Protein AF-A0A7G9SF16-F1 (afdb_monomer_lite)

Radius of gyration: 28.99 Å; chains: 1; bounding box: 74×48×60 Å

Foldseek 3Di:
DDPDDPDDDDDPPVPDDVVVVVVVVVPDDPPPPDDADPVRHRDDPPPVPDDPVCPVVVVVVVVVVVVVVVCVPCVVVVLVVCCVPPVPVSV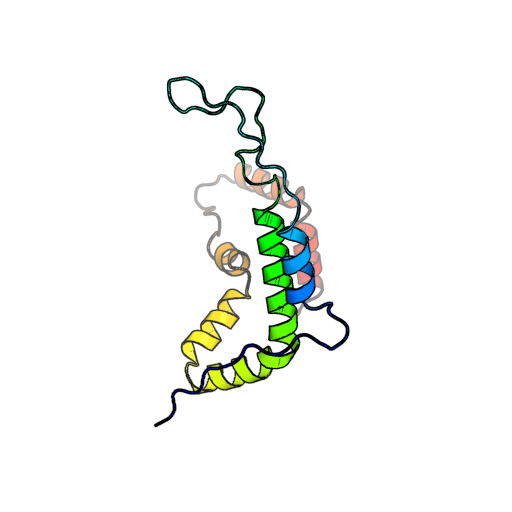VVVVVVPPVCVVVVVVPDDDCPPDDPVRVVVVVVVVVVVCPVVVVVVVVVVPD

Organism: NCBI:txid1045317

Sequence (144 aa):
MSHDKVAWPSLPAGAVSPADETANLAASAPVHEEARDARGRFLTGNSGGGRRKGSRNRLTETFIAAIEIDFAEHGPDALAQLRGDDPATYLRIIASLIPRDLILKREQRPDYSELSISELEELLGRERANGSFSRALQQARHGY

pLDDT: mean 70.0, std 19.02, range [35.69, 97.56]

Structure (mmCIF, N/CA/C/O backbone):
data_AF-A0A7G9SF16-F1
#
_entry.id   AF-A0A7G9SF16-F1
#
loop_
_atom_site.group_PDB
_atom_site.id
_atom_site.type_symbol
_atom_site.label_atom_id
_atom_site.label_alt_id
_atom_site.label_comp_id
_atom_site.label_asym_id
_atom_site.label_entity_id
_atom_site.label_seq_id
_atom_site.pdbx_PDB_ins_code
_atom_site.Cartn_x
_atom_site.Cartn_y
_atom_site.Cartn_z
_atom_site.occupancy
_atom_site.B_iso_or_equiv
_atom_site.auth_seq_id
_atom_site.auth_comp_id
_atom_site.auth_asym_id
_atom_site.auth_atom_id
_atom_site.pdbx_PDB_model_num
ATOM 1 N N . MET A 1 1 ? -31.987 18.382 -8.688 1.00 38.56 1 MET A N 1
ATOM 2 C CA . MET A 1 1 ? -31.106 17.218 -8.908 1.00 38.56 1 MET A CA 1
ATOM 3 C C . MET A 1 1 ? -30.677 16.739 -7.534 1.00 38.56 1 MET A C 1
ATOM 5 O O . MET A 1 1 ? -30.127 17.525 -6.770 1.00 38.56 1 MET A O 1
ATOM 9 N N . SER A 1 2 ? -31.148 15.542 -7.184 1.00 40.59 2 SER A N 1
ATOM 10 C CA . SER A 1 2 ? -31.078 14.919 -5.858 1.00 40.59 2 SER A CA 1
ATOM 11 C C . SER A 1 2 ? -29.625 14.714 -5.439 1.00 40.59 2 SER A C 1
ATOM 13 O O . SER A 1 2 ? -28.828 14.231 -6.236 1.00 40.59 2 SER A O 1
ATOM 15 N N . HIS A 1 3 ? -29.278 15.110 -4.215 1.00 35.69 3 HIS A N 1
ATOM 16 C CA . HIS A 1 3 ? -28.034 14.679 -3.588 1.00 35.69 3 HIS A CA 1
ATOM 17 C C . HIS A 1 3 ? -28.312 13.319 -2.951 1.00 35.69 3 HIS A C 1
ATOM 19 O O . HIS A 1 3 ? -28.870 13.250 -1.853 1.00 35.69 3 HIS A O 1
ATOM 25 N N . ASP A 1 4 ? -27.962 12.249 -3.657 1.00 40.69 4 ASP A N 1
ATOM 26 C CA . ASP A 1 4 ? -28.075 10.898 -3.128 1.00 40.69 4 ASP A CA 1
ATOM 27 C C . ASP A 1 4 ? -27.027 10.707 -2.027 1.00 40.69 4 ASP A C 1
ATOM 29 O O . ASP A 1 4 ? -25.816 10.696 -2.252 1.00 40.69 4 ASP A O 1
ATOM 33 N N . LYS A 1 5 ? -27.522 10.616 -0.789 1.00 46.91 5 LYS A N 1
ATOM 34 C CA . LYS A 1 5 ? -26.755 10.188 0.377 1.00 46.91 5 LYS A CA 1
ATOM 35 C C . LYS A 1 5 ? -26.334 8.741 0.145 1.00 46.91 5 LYS A C 1
ATOM 37 O O . LYS A 1 5 ? -27.160 7.842 0.273 1.00 46.91 5 LYS A O 1
ATOM 42 N N . VAL A 1 6 ? -25.061 8.520 -0.168 1.00 46.53 6 VAL A N 1
ATOM 43 C CA . VAL A 1 6 ? -24.470 7.179 -0.190 1.00 46.53 6 VAL A CA 1
ATOM 44 C C . VAL A 1 6 ? -24.518 6.633 1.240 1.00 46.53 6 VAL A C 1
ATOM 46 O O . VAL A 1 6 ? -23.776 7.069 2.120 1.00 46.53 6 VAL A O 1
ATOM 49 N N . ALA A 1 7 ? -25.489 5.759 1.491 1.00 50.09 7 ALA A N 1
ATOM 50 C CA . ALA A 1 7 ? -25.633 5.025 2.735 1.00 50.09 7 ALA A CA 1
ATOM 51 C C . ALA A 1 7 ? -24.563 3.928 2.787 1.00 50.09 7 ALA A C 1
ATOM 53 O O . ALA A 1 7 ? -24.375 3.197 1.818 1.00 50.09 7 ALA A O 1
ATOM 54 N N . TRP A 1 8 ? -23.864 3.826 3.916 1.00 37.62 8 TRP A N 1
ATOM 55 C CA . TRP A 1 8 ? -22.927 2.736 4.189 1.00 37.62 8 TRP A CA 1
ATOM 56 C C . TRP A 1 8 ? -23.657 1.376 4.144 1.00 37.62 8 TRP A C 1
ATOM 58 O O . TRP A 1 8 ? -24.808 1.312 4.595 1.00 37.62 8 TRP A O 1
ATOM 68 N N . PRO A 1 9 ? -23.035 0.300 3.620 1.00 50.88 9 PRO A N 1
ATOM 69 C CA . PRO A 1 9 ? -23.683 -1.002 3.507 1.00 50.88 9 PRO A CA 1
ATOM 70 C C . PRO A 1 9 ? -24.053 -1.557 4.888 1.00 50.88 9 PRO A C 1
ATOM 72 O O . PRO A 1 9 ? -23.345 -1.380 5.881 1.00 50.88 9 PRO A O 1
ATOM 75 N N . SER A 1 10 ? -25.223 -2.192 4.954 1.00 57.06 10 SER A N 1
ATOM 76 C CA . SER A 1 10 ? -25.773 -2.755 6.187 1.00 57.06 10 SER A CA 1
ATOM 77 C C . SER A 1 10 ? -25.018 -4.030 6.558 1.00 57.06 10 SER A C 1
ATOM 79 O O . SER A 1 10 ? -24.917 -4.945 5.744 1.00 57.06 10 SER A O 1
ATOM 81 N N . LEU A 1 11 ? -24.508 -4.090 7.790 1.00 44.78 11 LEU A N 1
ATOM 82 C CA . LEU A 1 11 ? -23.843 -5.270 8.348 1.00 44.78 11 LEU A CA 1
ATOM 83 C C . LEU A 1 11 ? -24.757 -6.516 8.252 1.00 44.78 11 LEU A C 1
ATOM 85 O O . LEU A 1 11 ? -25.973 -6.387 8.422 1.00 44.78 11 LEU A O 1
ATOM 89 N N . PRO A 1 12 ? -24.208 -7.722 8.004 1.00 43.25 12 PRO A N 1
ATOM 90 C CA . PRO A 1 12 ? -24.994 -8.945 7.837 1.00 43.25 12 PRO A CA 1
ATOM 91 C C . PRO A 1 12 ? -25.840 -9.260 9.080 1.00 43.25 12 PRO A C 1
ATOM 93 O O . PRO A 1 12 ? -25.417 -9.013 10.208 1.00 43.25 12 PRO A O 1
ATOM 96 N N . ALA A 1 13 ? -27.019 -9.860 8.863 1.00 48.56 13 ALA A N 1
ATOM 97 C CA . ALA A 1 13 ? -28.131 -10.055 9.811 1.00 48.56 13 ALA A CA 1
ATOM 98 C C . ALA A 1 13 ? -27.855 -10.912 11.078 1.00 48.56 13 ALA A C 1
ATOM 100 O O . ALA A 1 13 ? -28.788 -11.341 11.751 1.00 48.56 13 ALA A O 1
ATOM 101 N N . GLY A 1 14 ? -26.589 -11.155 11.422 1.00 45.06 14 GLY A N 1
ATOM 102 C CA . GLY A 1 14 ? -26.142 -11.717 12.702 1.00 45.06 14 GLY A CA 1
ATOM 103 C C . GLY A 1 14 ? -25.237 -10.781 13.514 1.00 45.06 14 GLY A C 1
ATOM 104 O O . GLY A 1 14 ? -24.823 -11.141 14.614 1.00 45.06 14 GLY A O 1
ATOM 105 N N . ALA A 1 15 ? -24.920 -9.588 13.002 1.00 47.53 15 ALA A N 1
ATOM 106 C CA . ALA A 1 15 ? -24.232 -8.547 13.751 1.00 47.53 15 ALA A CA 1
ATOM 107 C C . ALA A 1 15 ? -25.261 -7.794 14.600 1.00 47.53 15 ALA A C 1
ATOM 109 O O . ALA A 1 15 ? -26.109 -7.067 14.084 1.00 47.53 15 ALA A O 1
ATOM 110 N N . VAL A 1 16 ? -25.203 -8.010 15.911 1.00 48.12 16 VAL A N 1
ATOM 111 C CA . VAL A 1 16 ? -26.018 -7.299 16.899 1.00 48.12 16 VAL A CA 1
ATOM 112 C C . VAL A 1 16 ? -25.892 -5.792 16.643 1.00 48.12 16 VAL A C 1
ATOM 114 O O . VAL A 1 16 ? -24.784 -5.257 16.585 1.00 48.12 16 VAL A O 1
ATOM 117 N N . SER A 1 17 ? -27.025 -5.128 16.408 1.00 44.81 17 SER A N 1
ATOM 118 C CA . SER A 1 17 ? -27.077 -3.708 16.056 1.00 44.81 17 SER A CA 1
ATOM 119 C C . SER A 1 17 ? -26.393 -2.858 17.140 1.00 44.81 17 SER A C 1
ATOM 121 O O . SER A 1 17 ? -26.788 -2.939 18.306 1.00 44.81 17 SER A O 1
ATOM 123 N N . PRO A 1 18 ? -25.420 -1.988 16.800 1.00 48.19 18 PRO A N 1
ATOM 124 C CA . PRO A 1 18 ? -24.750 -1.136 17.784 1.00 48.19 18 PRO A CA 1
ATOM 125 C C . PRO A 1 18 ? -25.692 -0.065 18.364 1.00 48.19 18 PRO A C 1
ATOM 127 O O . PRO A 1 18 ? -25.344 0.610 19.333 1.00 48.19 18 PRO A O 1
ATOM 130 N N . ALA A 1 19 ? -26.894 0.104 17.801 1.00 45.78 19 ALA A N 1
ATOM 131 C CA . ALA A 1 19 ? -27.900 1.026 18.319 1.00 45.78 19 ALA A CA 1
ATOM 132 C C . ALA A 1 19 ? -28.531 0.543 19.640 1.00 45.78 19 ALA A C 1
ATOM 134 O O . ALA A 1 19 ? -28.804 1.368 20.509 1.00 45.78 19 ALA A O 1
ATOM 135 N N . ASP A 1 20 ? -28.685 -0.770 19.840 1.00 38.00 20 ASP A N 1
ATOM 136 C CA . ASP A 1 20 ? -29.276 -1.304 21.078 1.00 38.00 20 ASP A CA 1
ATOM 137 C C . ASP A 1 20 ? -28.246 -1.431 22.214 1.00 38.00 20 ASP A C 1
ATOM 139 O O . ASP A 1 20 ? -28.589 -1.301 23.390 1.00 38.00 20 ASP A O 1
ATOM 143 N N . GLU A 1 21 ? -26.957 -1.588 21.888 1.00 39.16 21 GLU A N 1
ATOM 144 C CA . GLU A 1 21 ? -25.883 -1.647 22.893 1.00 39.16 21 GLU A CA 1
ATOM 145 C C . GLU A 1 21 ? -25.438 -0.246 23.360 1.00 39.16 21 GLU A C 1
ATOM 147 O O . GLU A 1 21 ? -25.033 -0.060 24.509 1.00 39.16 21 GLU A O 1
ATOM 152 N N . THR A 1 22 ? -25.579 0.776 22.507 1.00 40.44 22 THR A N 1
ATOM 153 C CA . THR A 1 22 ? -25.302 2.178 22.878 1.00 40.44 22 THR A CA 1
ATOM 154 C C . THR A 1 22 ? -26.390 2.789 23.762 1.00 40.44 22 THR A C 1
ATOM 156 O O . THR A 1 22 ? -26.080 3.655 24.581 1.00 40.44 22 THR A O 1
ATOM 159 N N . ALA A 1 23 ? -27.633 2.302 23.679 1.00 39.84 23 ALA A N 1
ATOM 160 C CA . ALA A 1 23 ? -28.718 2.734 24.560 1.00 39.84 23 ALA A CA 1
ATOM 161 C C . ALA A 1 23 ? -28.526 2.253 26.011 1.00 39.84 23 ALA A C 1
ATOM 163 O O . ALA A 1 23 ? -28.831 2.987 26.951 1.00 39.84 23 ALA A O 1
ATOM 164 N N . ASN A 1 24 ? -27.951 1.061 26.213 1.00 42.06 24 ASN A N 1
ATOM 165 C CA . ASN A 1 24 ? -27.762 0.484 27.550 1.00 42.06 24 ASN A CA 1
ATOM 166 C C . ASN A 1 24 ? -26.428 0.873 28.226 1.00 42.06 24 ASN A C 1
ATOM 168 O O . ASN A 1 24 ? -26.197 0.550 29.386 1.00 42.06 24 ASN A O 1
ATOM 172 N N . LEU A 1 25 ? -25.546 1.600 27.529 1.00 43.31 25 LEU A N 1
ATOM 173 C CA . LEU A 1 25 ? -24.326 2.182 28.113 1.00 43.31 25 LEU A CA 1
ATOM 174 C C . LEU A 1 25 ? -24.525 3.626 28.606 1.00 43.31 25 LEU A C 1
ATOM 176 O O . LEU A 1 25 ? -23.662 4.157 29.304 1.00 43.31 25 LEU A O 1
ATOM 180 N N . ALA A 1 26 ? -25.646 4.264 28.251 1.00 42.50 26 ALA A N 1
ATOM 181 C CA . ALA A 1 26 ? -25.969 5.635 28.653 1.00 42.50 26 ALA A CA 1
ATOM 182 C C . ALA A 1 26 ? -26.777 5.718 29.963 1.00 42.50 26 ALA A C 1
ATOM 184 O O . ALA A 1 26 ? -26.853 6.787 30.568 1.00 42.50 26 ALA A O 1
ATOM 185 N N . ALA A 1 27 ? -27.356 4.607 30.428 1.00 44.47 27 ALA A N 1
ATOM 186 C CA . ALA A 1 27 ? -28.123 4.555 31.665 1.00 44.47 27 ALA A CA 1
ATOM 187 C C . ALA A 1 27 ? -27.338 3.790 32.738 1.00 44.47 27 ALA A C 1
ATOM 189 O O . ALA A 1 27 ? -27.207 2.573 32.668 1.00 44.47 27 ALA A O 1
ATOM 190 N N . SER A 1 28 ? -26.890 4.512 33.770 1.00 45.31 28 SER A N 1
ATOM 191 C CA . SER A 1 28 ? -26.187 4.023 34.977 1.00 45.31 28 SER A CA 1
ATOM 192 C C . SER A 1 28 ? -24.657 4.136 34.958 1.00 45.31 28 SER A C 1
ATOM 194 O O . SER A 1 28 ? -23.942 3.180 35.246 1.00 45.31 28 SER A O 1
ATOM 196 N N . ALA A 1 29 ? -24.139 5.342 34.726 1.00 40.47 29 ALA A N 1
ATOM 197 C CA . ALA A 1 29 ? -22.908 5.758 35.394 1.00 40.47 29 ALA A CA 1
ATOM 198 C C . ALA A 1 29 ? -23.303 6.734 36.515 1.00 40.47 29 ALA A C 1
ATOM 200 O O . ALA A 1 29 ? -23.906 7.767 36.208 1.00 40.47 29 ALA A O 1
ATOM 201 N N . PRO A 1 30 ? -23.023 6.443 37.800 1.00 37.38 30 PRO A N 1
ATOM 202 C CA . PRO A 1 30 ? -23.135 7.463 38.827 1.00 37.38 30 PRO A CA 1
ATOM 203 C C . PRO A 1 30 ? -22.188 8.598 38.438 1.00 37.38 30 PRO A C 1
ATOM 205 O O . PRO A 1 30 ? -21.008 8.374 38.164 1.00 37.38 30 PRO A O 1
ATOM 208 N N . VAL A 1 31 ? -22.723 9.815 38.363 1.00 40.22 31 VAL A N 1
ATOM 209 C CA . VAL A 1 31 ? -21.934 11.046 38.351 1.00 40.22 31 VAL A CA 1
ATOM 210 C C . VAL A 1 31 ? -21.124 11.077 39.649 1.00 40.22 31 VAL A C 1
ATOM 212 O O . VAL A 1 31 ? -21.574 11.599 40.661 1.00 40.22 31 VAL A O 1
ATOM 215 N N . HIS A 1 32 ? -19.945 10.450 39.643 1.00 43.94 32 HIS A N 1
ATOM 216 C CA . HIS A 1 32 ? -18.960 10.630 40.699 1.00 43.94 32 HIS A CA 1
ATOM 217 C C . HIS A 1 32 ? -18.340 12.004 40.505 1.00 43.94 32 HIS A C 1
ATOM 219 O O . HIS A 1 32 ? -17.423 12.224 39.711 1.00 43.94 32 HIS A O 1
ATOM 225 N N . GLU A 1 33 ? -18.918 12.944 41.229 1.00 52.53 33 GLU A N 1
ATOM 226 C CA . GLU A 1 33 ? -18.375 14.253 41.514 1.00 52.53 33 GLU A CA 1
ATOM 227 C C . GLU A 1 33 ? -17.087 14.096 42.330 1.00 52.53 33 GLU A C 1
ATOM 229 O O . GLU A 1 33 ? -17.088 14.233 43.547 1.00 52.53 33 GLU A O 1
ATOM 234 N N . GLU A 1 34 ? -15.975 13.728 41.685 1.00 57.22 34 GLU A N 1
ATOM 235 C CA . GLU A 1 34 ? -14.738 13.443 42.413 1.00 57.22 34 GLU A CA 1
ATOM 236 C C . GLU A 1 34 ? -13.529 14.232 41.905 1.00 57.22 34 GLU A C 1
ATOM 238 O O . GLU A 1 34 ? -12.854 13.920 40.921 1.00 57.22 34 GLU A O 1
ATOM 243 N N . ALA A 1 35 ? -13.238 15.242 42.727 1.00 61.69 35 ALA A N 1
ATOM 244 C CA . ALA A 1 35 ? -11.916 15.477 43.281 1.00 61.69 35 ALA A CA 1
ATOM 245 C C . ALA A 1 35 ? -10.888 16.034 42.285 1.00 61.69 35 ALA A C 1
ATOM 247 O O . ALA A 1 35 ? -9.919 15.395 41.860 1.00 61.69 35 ALA A O 1
ATOM 248 N N . ARG A 1 36 ? -11.114 17.303 41.944 1.00 64.56 36 ARG A N 1
ATOM 249 C CA . ARG A 1 36 ? -10.080 18.201 41.430 1.0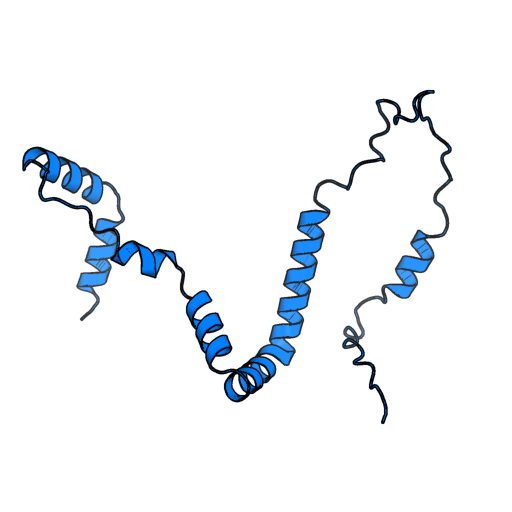0 64.56 36 ARG A CA 1
ATOM 250 C C . ARG A 1 36 ? -9.475 18.968 42.603 1.00 64.56 36 ARG A C 1
ATOM 252 O O . ARG A 1 36 ? -10.191 19.326 43.535 1.00 64.56 36 ARG A O 1
ATOM 259 N N . ASP A 1 37 ? -8.171 19.222 42.570 1.00 72.81 37 ASP A N 1
ATOM 260 C CA . ASP A 1 37 ? -7.557 20.140 43.528 1.00 72.81 37 ASP A CA 1
ATOM 261 C C . ASP A 1 37 ? -8.027 21.586 43.278 1.00 72.81 37 ASP A C 1
ATOM 263 O O . ASP A 1 37 ? -8.617 21.903 42.243 1.00 72.81 37 ASP A O 1
ATOM 267 N N . ALA A 1 38 ? -7.734 22.499 44.207 1.00 74.62 38 ALA A N 1
ATOM 268 C CA . ALA A 1 38 ? -8.074 23.921 44.072 1.00 74.62 38 ALA A CA 1
ATOM 269 C C . ALA A 1 38 ? -7.437 24.608 42.839 1.00 74.62 38 ALA A C 1
ATOM 271 O O . ALA A 1 38 ? -7.738 25.761 42.546 1.00 74.62 38 ALA A O 1
ATOM 272 N N . ARG A 1 39 ? -6.547 23.914 42.117 1.00 73.75 39 ARG A N 1
ATOM 273 C CA . ARG A 1 39 ? -5.894 24.358 40.878 1.00 73.75 39 ARG A CA 1
ATOM 274 C C . ARG A 1 39 ? -6.459 23.642 39.642 1.00 73.75 39 ARG A C 1
ATOM 276 O O . ARG A 1 39 ? -5.892 23.759 38.559 1.00 73.75 39 ARG A O 1
ATOM 283 N N . GLY A 1 40 ? -7.560 22.902 39.789 1.00 73.56 40 GLY A N 1
ATOM 284 C CA . GLY A 1 40 ? -8.259 22.206 38.710 1.00 73.56 40 GLY A CA 1
ATOM 285 C C . GLY A 1 40 ? -7.587 20.920 38.222 1.00 73.56 40 GLY A C 1
ATOM 286 O O . GLY A 1 40 ? -8.046 20.347 37.230 1.00 73.56 40 GLY A O 1
ATOM 287 N N . ARG A 1 41 ? -6.524 20.450 38.887 1.00 71.38 41 ARG A N 1
ATOM 288 C CA . ARG A 1 41 ? -5.812 19.216 38.531 1.00 71.38 41 ARG A CA 1
ATOM 289 C C . ARG A 1 41 ? -6.536 18.010 39.114 1.00 71.38 41 ARG A C 1
ATOM 291 O O . ARG A 1 41 ? -7.057 18.072 40.224 1.00 71.38 41 ARG A O 1
ATOM 298 N N . PHE A 1 42 ? -6.537 16.900 38.384 1.00 73.12 42 PHE A N 1
ATOM 299 C CA . PHE A 1 42 ? -7.036 15.628 38.903 1.00 73.12 42 PHE A CA 1
ATOM 300 C C . PHE A 1 42 ? -6.179 15.172 40.090 1.00 73.12 42 PHE A C 1
ATOM 302 O O . PHE A 1 42 ? -4.949 15.219 40.010 1.00 73.12 42 PHE A O 1
ATOM 309 N N . LEU A 1 43 ? -6.818 14.747 41.185 1.00 66.88 43 LEU A N 1
ATOM 310 C CA . LEU A 1 43 ? -6.097 14.204 42.336 1.00 66.88 43 LEU A CA 1
ATOM 311 C C . LEU A 1 43 ? -5.316 12.939 41.953 1.00 66.88 43 LEU A C 1
ATOM 313 O O . LEU A 1 43 ? -5.776 12.091 41.183 1.00 66.88 43 LEU A O 1
ATOM 317 N N . THR A 1 44 ? -4.119 12.805 42.517 1.00 59.91 44 THR A N 1
ATOM 318 C CA . THR A 1 44 ? -3.268 11.621 42.379 1.00 59.91 44 THR A CA 1
ATOM 319 C C . THR A 1 44 ? -4.012 10.388 42.896 1.00 59.91 44 THR A C 1
ATOM 321 O O . THR A 1 44 ? -4.456 10.369 44.038 1.00 59.91 44 THR A O 1
ATOM 324 N N . GLY A 1 45 ? -4.160 9.368 42.046 1.00 62.25 45 GLY A N 1
ATOM 325 C CA . GLY A 1 45 ? -4.995 8.187 42.313 1.00 62.25 45 GLY A CA 1
ATOM 326 C C . GLY A 1 45 ? -6.261 8.119 41.453 1.00 62.25 45 GLY A C 1
ATOM 327 O O . GLY A 1 45 ? -6.814 7.038 41.281 1.00 62.25 45 GLY A O 1
ATOM 328 N N . ASN A 1 46 ? -6.661 9.225 40.815 1.00 58.03 46 ASN A N 1
ATOM 329 C CA . ASN A 1 46 ? -7.750 9.238 39.844 1.00 58.03 46 ASN A CA 1
ATOM 330 C C . ASN A 1 46 ? -7.217 8.874 38.443 1.00 58.03 46 ASN A C 1
ATOM 332 O O . ASN A 1 46 ? -6.950 9.722 37.590 1.00 58.03 46 ASN A O 1
ATOM 336 N N . SER A 1 47 ? -6.996 7.579 38.212 1.00 54.28 47 SER A N 1
ATOM 337 C CA . SER A 1 47 ? -6.538 7.014 36.931 1.00 54.28 47 SER A CA 1
ATOM 338 C C . SER A 1 47 ? -7.610 7.034 35.825 1.00 54.28 47 SER A C 1
ATOM 340 O O . SER A 1 47 ? -7.363 6.548 34.721 1.00 54.28 47 SER A O 1
ATOM 342 N N . GLY A 1 48 ? -8.782 7.628 36.083 1.00 55.88 48 GLY A N 1
ATOM 343 C CA . GLY A 1 48 ? -9.912 7.700 35.151 1.00 55.88 48 GLY A CA 1
ATOM 344 C C . GLY A 1 48 ? -9.770 8.712 34.005 1.00 55.88 48 GLY A C 1
ATOM 345 O O . GLY A 1 48 ? -10.587 8.701 33.090 1.00 55.88 48 GLY A O 1
ATOM 346 N N . GLY A 1 49 ? -8.749 9.578 34.015 1.00 57.56 49 GLY A N 1
ATOM 347 C CA . GLY A 1 49 ? -8.592 10.649 33.014 1.00 57.56 49 GLY A CA 1
ATOM 348 C C . GLY A 1 49 ? -7.822 10.275 31.738 1.00 57.56 49 GLY A C 1
ATOM 349 O O . GLY A 1 49 ? -7.764 11.072 30.802 1.00 57.56 49 GLY A O 1
ATOM 350 N N . GLY A 1 50 ? -7.195 9.095 31.685 1.00 68.75 50 GLY A N 1
ATOM 351 C CA . GLY A 1 50 ? -6.379 8.658 30.546 1.00 68.75 50 GLY A CA 1
ATOM 352 C C . GLY A 1 50 ? -7.139 7.761 29.565 1.00 68.75 50 GLY A C 1
ATOM 353 O O . GLY A 1 50 ? -7.936 6.916 29.969 1.00 68.75 50 GLY A O 1
ATOM 354 N N . ARG A 1 51 ? -6.852 7.879 28.257 1.00 62.88 51 ARG A N 1
ATOM 355 C CA . ARG A 1 51 ? -7.312 6.891 27.259 1.00 62.88 51 ARG A CA 1
ATOM 356 C C . ARG A 1 51 ? -6.876 5.487 27.694 1.00 62.88 51 ARG A C 1
ATOM 358 O O . ARG A 1 51 ? -5.701 5.279 27.993 1.00 62.88 51 ARG A O 1
ATOM 365 N N . ARG A 1 52 ? -7.804 4.519 27.679 1.00 68.31 52 ARG A N 1
ATOM 366 C CA . ARG A 1 52 ? -7.523 3.114 28.031 1.00 68.31 52 ARG A CA 1
ATOM 367 C C . ARG A 1 52 ? -6.306 2.612 27.246 1.00 68.31 52 ARG A C 1
ATOM 369 O O . ARG A 1 52 ? -6.246 2.781 26.021 1.00 68.31 52 ARG A O 1
ATOM 376 N N . LYS A 1 53 ? -5.345 2.001 27.947 1.00 60.66 53 LYS A N 1
ATOM 377 C CA . LYS A 1 53 ? -4.169 1.355 27.344 1.00 60.66 53 LYS A CA 1
ATOM 378 C C . LYS A 1 53 ? -4.653 0.376 26.265 1.00 60.66 53 LYS A C 1
ATOM 380 O O . LYS A 1 53 ? -5.513 -0.451 26.538 1.00 60.66 53 LYS A O 1
ATOM 385 N N . GLY A 1 54 ? -4.164 0.526 25.033 1.00 64.75 54 GLY A N 1
ATOM 386 C CA . GLY A 1 54 ? -4.577 -0.299 23.887 1.00 64.75 54 GLY A CA 1
ATOM 387 C C . GLY A 1 54 ? -5.767 0.221 23.067 1.00 64.75 54 GLY A C 1
ATOM 388 O O . GLY A 1 54 ? -6.042 -0.338 22.014 1.00 64.75 54 GLY A O 1
ATOM 389 N N . SER A 1 55 ? -6.434 1.314 23.460 1.00 68.06 55 SER A N 1
ATOM 390 C CA . SER A 1 55 ? -7.548 1.891 22.674 1.00 68.06 55 SER A CA 1
ATOM 391 C C . SER A 1 55 ? -7.159 2.257 21.234 1.00 68.06 55 SER A C 1
ATOM 393 O O . SER A 1 55 ? -7.926 2.010 20.309 1.00 68.06 55 SER A O 1
ATOM 395 N N . ARG A 1 56 ? -5.945 2.785 21.028 1.00 66.12 56 ARG A N 1
ATOM 396 C CA . ARG A 1 56 ? -5.407 3.085 19.690 1.00 66.12 56 ARG A CA 1
ATOM 397 C C . ARG A 1 56 ? -5.158 1.818 18.864 1.00 66.12 56 ARG A C 1
ATOM 399 O O . ARG A 1 56 ? -5.484 1.799 17.681 1.00 66.12 56 ARG A O 1
ATOM 406 N N . ASN A 1 57 ? -4.593 0.781 19.479 1.00 79.06 57 ASN A N 1
ATOM 407 C CA . ASN A 1 57 ? -4.340 -0.492 18.805 1.00 79.06 57 ASN A CA 1
ATOM 408 C C . ASN A 1 57 ? -5.656 -1.160 18.408 1.00 79.06 57 ASN A C 1
ATOM 410 O O . ASN A 1 57 ? -5.828 -1.487 17.243 1.00 79.06 57 ASN A O 1
ATOM 414 N N . ARG A 1 58 ? -6.627 -1.209 19.326 1.00 81.12 58 ARG A N 1
ATOM 415 C CA . ARG A 1 58 ? -7.956 -1.766 19.059 1.00 81.12 58 ARG A CA 1
ATOM 416 C C . ARG A 1 58 ? -8.671 -1.047 17.914 1.00 81.12 58 ARG A C 1
ATOM 418 O O . ARG A 1 58 ? -9.243 -1.702 17.056 1.00 81.12 58 ARG A O 1
ATOM 425 N N . LEU A 1 59 ? -8.615 0.288 17.869 1.00 85.75 59 LEU A N 1
ATOM 426 C CA . LEU A 1 59 ? -9.189 1.048 16.752 1.00 85.75 59 LEU A CA 1
ATOM 427 C C . LEU A 1 59 ? -8.527 0.675 15.421 1.00 85.75 59 LEU A C 1
ATOM 429 O O . LEU A 1 59 ? -9.215 0.510 14.422 1.00 85.75 59 LEU A O 1
ATOM 433 N N . THR A 1 60 ? -7.201 0.538 15.420 1.00 90.38 60 THR A N 1
ATOM 434 C CA . THR A 1 60 ? -6.440 0.179 14.216 1.00 90.38 60 THR A CA 1
ATOM 435 C C . THR A 1 60 ? -6.814 -1.225 13.739 1.00 90.38 60 THR A C 1
ATOM 437 O O . THR A 1 60 ? -7.082 -1.413 12.560 1.00 90.38 60 THR A O 1
ATOM 440 N N . GLU A 1 61 ? -6.897 -2.191 14.653 1.00 89.62 61 GLU A N 1
ATOM 441 C CA . GLU A 1 61 ? -7.290 -3.573 14.357 1.00 89.62 61 GLU A CA 1
ATOM 442 C C . GLU A 1 61 ? -8.710 -3.654 13.786 1.00 89.62 61 GLU A C 1
ATOM 444 O O . GLU A 1 61 ? -8.918 -4.249 12.733 1.00 89.62 61 GLU A O 1
ATOM 449 N N . THR A 1 62 ? -9.683 -3.004 14.433 1.00 91.75 62 THR A N 1
ATOM 450 C CA . THR A 1 62 ? -11.070 -2.966 13.946 1.00 91.75 62 THR A CA 1
ATOM 451 C C . THR A 1 62 ? -11.178 -2.283 12.584 1.00 91.75 62 THR A C 1
ATOM 453 O O . THR A 1 62 ? -11.931 -2.738 11.729 1.00 91.75 62 THR A O 1
ATOM 456 N N . PHE A 1 63 ? -10.413 -1.214 12.360 1.00 91.19 63 PHE A N 1
ATOM 457 C CA . PHE A 1 63 ? -10.398 -0.510 11.082 1.00 91.19 63 PHE A CA 1
ATOM 458 C C . PHE A 1 63 ? -9.822 -1.369 9.951 1.00 91.19 63 PHE A C 1
ATOM 460 O O . PHE A 1 63 ? -10.412 -1.431 8.877 1.00 91.19 63 PHE A O 1
ATOM 467 N N . ILE A 1 64 ? -8.710 -2.070 10.198 1.00 92.38 64 ILE A N 1
ATOM 468 C CA . ILE A 1 64 ? -8.112 -2.980 9.212 1.00 92.38 64 ILE A CA 1
ATOM 469 C C . ILE A 1 64 ? -9.078 -4.123 8.882 1.00 92.38 64 ILE A C 1
ATOM 471 O O . ILE A 1 64 ? -9.282 -4.406 7.707 1.00 92.38 64 ILE A O 1
ATOM 475 N N . ALA A 1 65 ? -9.719 -4.724 9.889 1.00 91.50 65 ALA A N 1
ATOM 476 C CA . ALA A 1 65 ? -10.693 -5.796 9.675 1.00 91.50 65 ALA A CA 1
ATOM 477 C C . ALA A 1 65 ? -11.903 -5.335 8.843 1.00 91.50 65 ALA A C 1
ATOM 479 O O . ALA A 1 65 ? -12.369 -6.059 7.969 1.00 91.50 65 ALA A O 1
ATOM 480 N N . ALA A 1 66 ? -12.398 -4.116 9.078 1.00 93.94 66 ALA A N 1
ATOM 481 C CA . ALA A 1 66 ? -13.482 -3.550 8.280 1.00 93.94 66 ALA A CA 1
ATOM 482 C C . ALA A 1 66 ? -13.065 -3.327 6.816 1.00 93.94 66 ALA A C 1
ATOM 484 O O . ALA A 1 66 ? -13.826 -3.662 5.913 1.00 93.94 66 ALA A O 1
ATOM 485 N N . ILE A 1 67 ? -11.849 -2.815 6.582 1.00 93.38 67 ILE A N 1
ATOM 486 C CA . ILE A 1 67 ? -11.301 -2.648 5.227 1.00 93.38 67 ILE A CA 1
ATOM 487 C C . ILE A 1 67 ? -11.129 -3.994 4.529 1.00 93.38 67 ILE A C 1
ATOM 489 O O . ILE A 1 67 ? -11.395 -4.088 3.340 1.00 93.38 67 ILE A O 1
ATOM 493 N N . GLU A 1 68 ? -10.671 -5.028 5.232 1.00 93.06 68 GLU A N 1
ATOM 494 C CA . GLU A 1 68 ? -10.491 -6.356 4.643 1.00 93.06 68 GLU A CA 1
ATOM 495 C C . GLU A 1 68 ? -11.816 -6.929 4.127 1.00 93.06 68 GLU A C 1
ATOM 497 O O . GLU A 1 68 ? -11.872 -7.419 3.000 1.00 93.06 68 GLU A O 1
ATOM 502 N N . ILE A 1 69 ? -12.885 -6.811 4.921 1.00 94.31 69 ILE A N 1
ATOM 503 C CA . ILE A 1 69 ? -14.231 -7.256 4.539 1.00 94.31 69 ILE A CA 1
ATOM 504 C C . ILE A 1 69 ? -14.738 -6.463 3.327 1.00 94.31 69 ILE A C 1
ATOM 506 O O . ILE A 1 69 ? -15.160 -7.061 2.341 1.00 94.31 69 ILE A O 1
ATOM 510 N N . ASP A 1 70 ? -14.647 -5.133 3.376 1.00 95.31 70 ASP A N 1
ATOM 511 C CA . ASP A 1 70 ? -15.080 -4.251 2.285 1.00 95.31 70 ASP A CA 1
ATOM 512 C C . ASP A 1 70 ? -14.295 -4.516 0.990 1.00 95.31 70 ASP A C 1
ATOM 514 O O . ASP A 1 70 ? -14.866 -4.659 -0.090 1.00 95.31 70 ASP A O 1
ATOM 518 N N . PHE A 1 71 ? -12.975 -4.677 1.096 1.00 93.31 71 PHE A N 1
ATOM 519 C CA . PHE A 1 71 ? -12.114 -4.942 -0.049 1.00 93.31 71 PHE A CA 1
ATOM 520 C C . PHE A 1 71 ? -12.340 -6.338 -0.644 1.00 93.31 71 PHE A C 1
ATOM 522 O O . PHE A 1 71 ? -12.210 -6.505 -1.856 1.00 93.31 71 PHE A O 1
ATOM 529 N N . ALA A 1 72 ? -12.698 -7.341 0.164 1.00 93.50 72 ALA A N 1
ATOM 530 C CA . ALA A 1 72 ? -13.052 -8.665 -0.344 1.00 93.50 72 ALA A CA 1
ATOM 531 C C . ALA A 1 72 ? -14.318 -8.633 -1.219 1.00 93.50 72 ALA A C 1
ATOM 533 O O . ALA A 1 72 ? -14.401 -9.383 -2.191 1.00 93.50 72 ALA A O 1
ATOM 534 N N . GLU A 1 73 ? -15.274 -7.758 -0.898 1.00 93.88 73 GLU A N 1
ATOM 535 C CA . GLU A 1 73 ? -16.542 -7.634 -1.623 1.00 93.88 73 GLU A CA 1
ATOM 536 C C . GLU A 1 73 ? -16.464 -6.649 -2.802 1.00 93.88 73 GLU A C 1
ATOM 538 O O . GLU A 1 73 ? -16.957 -6.944 -3.890 1.00 93.88 73 GLU A O 1
ATOM 543 N N . HIS A 1 74 ? -15.816 -5.496 -2.621 1.00 94.56 74 HIS A N 1
ATOM 544 C CA . HIS A 1 74 ? -15.843 -4.381 -3.578 1.00 94.56 74 HIS A CA 1
ATOM 545 C C . HIS A 1 74 ? -14.481 -4.053 -4.204 1.00 94.56 74 HIS A C 1
ATOM 547 O O . HIS A 1 74 ? -14.402 -3.316 -5.190 1.00 94.56 74 HIS A O 1
ATOM 553 N N . GLY A 1 75 ? -13.390 -4.599 -3.665 1.00 92.38 75 GLY A N 1
ATOM 554 C CA . GLY A 1 75 ? -12.023 -4.293 -4.092 1.00 92.38 75 GLY A CA 1
ATOM 555 C C . GLY A 1 75 ? -11.744 -4.553 -5.578 1.00 92.38 75 GLY A C 1
ATOM 556 O O . GLY A 1 75 ? -11.170 -3.673 -6.228 1.00 92.38 75 GLY A O 1
ATOM 557 N N . PRO A 1 76 ? -12.141 -5.705 -6.161 1.00 94.75 76 PRO A N 1
ATOM 558 C CA . PRO A 1 76 ? -11.909 -5.983 -7.580 1.00 94.75 76 PRO A CA 1
ATOM 559 C C . PRO A 1 76 ? -12.549 -4.952 -8.515 1.00 94.75 76 PRO A C 1
ATOM 561 O O . PRO A 1 76 ? -11.889 -4.481 -9.446 1.00 94.75 76 PRO A O 1
ATOM 564 N N . ASP A 1 77 ? -13.792 -4.558 -8.236 1.00 96.50 77 ASP A N 1
ATOM 565 C CA . ASP A 1 77 ? -14.529 -3.579 -9.037 1.00 96.50 77 ASP A CA 1
ATOM 566 C C . ASP A 1 77 ? -13.954 -2.172 -8.858 1.00 96.50 77 ASP A C 1
ATOM 568 O O . ASP A 1 77 ? -13.736 -1.467 -9.846 1.00 96.50 77 ASP A O 1
ATOM 572 N N . ALA A 1 78 ? -13.602 -1.788 -7.627 1.00 95.19 78 ALA A N 1
ATOM 573 C CA . ALA A 1 78 ? -12.931 -0.521 -7.348 1.00 95.19 78 ALA A CA 1
ATOM 574 C C . ALA A 1 78 ? -11.581 -0.410 -8.083 1.00 95.19 78 ALA A C 1
ATOM 576 O O . ALA A 1 78 ? -11.267 0.627 -8.668 1.00 95.19 78 ALA A O 1
ATOM 577 N N . LEU A 1 79 ? -10.790 -1.490 -8.122 1.00 95.31 79 LEU A N 1
ATOM 578 C CA . LEU A 1 79 ? -9.538 -1.533 -8.885 1.00 95.31 79 LEU A CA 1
ATOM 579 C C . LEU A 1 79 ? -9.770 -1.516 -10.400 1.00 95.31 79 LEU A C 1
ATOM 581 O O . LEU A 1 79 ? -8.954 -0.953 -11.133 1.00 95.31 79 LEU A O 1
ATOM 585 N N . ALA A 1 80 ? -10.847 -2.136 -10.888 1.00 95.81 80 ALA A N 1
ATOM 586 C CA . ALA A 1 80 ? -11.199 -2.104 -12.303 1.00 95.81 80 ALA A CA 1
ATOM 587 C C . ALA A 1 80 ? -11.594 -0.693 -12.756 1.00 95.81 80 ALA A C 1
ATOM 589 O O . ALA A 1 80 ? -11.116 -0.251 -13.802 1.00 95.81 80 ALA A O 1
ATOM 590 N N . GLN A 1 81 ? -12.383 0.021 -11.949 1.00 96.69 81 GLN A N 1
ATOM 591 C CA . GLN A 1 81 ? -12.725 1.426 -12.180 1.00 96.69 81 GLN A CA 1
ATOM 592 C C . GLN A 1 81 ? -11.479 2.312 -12.127 1.00 96.69 81 GLN A C 1
ATOM 594 O O . GLN A 1 81 ? -11.193 3.023 -13.086 1.00 96.69 81 GLN A O 1
ATOM 599 N N . LEU A 1 82 ? -10.653 2.175 -11.081 1.00 96.50 82 LEU A N 1
ATOM 600 C CA . LEU A 1 82 ? -9.416 2.948 -10.938 1.00 96.50 82 LEU A CA 1
ATOM 601 C C . LEU A 1 82 ? -8.468 2.762 -12.130 1.00 96.50 82 LEU A C 1
ATOM 603 O O . LEU A 1 82 ? -7.831 3.715 -12.563 1.00 96.50 82 LEU A O 1
ATOM 607 N N . ARG A 1 83 ? -8.379 1.550 -12.689 1.00 96.19 83 ARG A N 1
ATOM 608 C CA . ARG A 1 83 ? -7.567 1.283 -13.886 1.00 96.19 83 ARG A CA 1
ATOM 609 C C . ARG A 1 83 ? -8.035 2.086 -15.104 1.00 96.19 83 ARG A C 1
ATOM 611 O O . ARG A 1 83 ? -7.198 2.445 -15.928 1.00 96.19 83 ARG A O 1
ATOM 618 N N . GLY A 1 84 ? -9.341 2.314 -15.238 1.00 95.75 84 GLY A N 1
ATOM 619 C CA . GLY A 1 84 ? -9.921 3.120 -16.311 1.00 95.75 84 GLY A CA 1
ATOM 620 C C . GLY A 1 84 ? -9.790 4.621 -16.057 1.00 95.75 84 GLY A C 1
ATOM 621 O O . GLY A 1 84 ? -9.378 5.350 -16.956 1.00 95.75 84 GLY A O 1
ATOM 622 N N . ASP A 1 85 ? -10.092 5.056 -14.833 1.00 97.56 85 ASP A N 1
ATOM 623 C CA . ASP A 1 85 ? -10.203 6.474 -14.475 1.00 97.56 85 ASP A CA 1
ATOM 624 C C . ASP A 1 85 ? -8.842 7.132 -14.192 1.00 97.56 85 ASP A C 1
ATOM 626 O O . ASP A 1 85 ? -8.582 8.249 -14.642 1.00 97.56 85 ASP A O 1
ATOM 630 N N . ASP A 1 86 ? -7.953 6.445 -13.464 1.00 96.62 86 ASP A N 1
ATOM 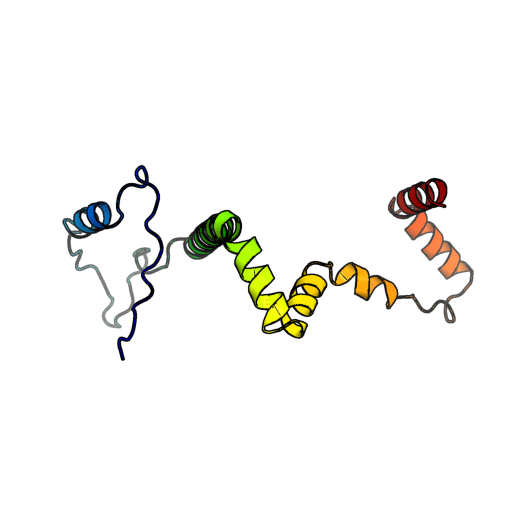631 C CA . ASP A 1 86 ? -6.604 6.915 -13.130 1.00 96.62 86 ASP A CA 1
ATOM 632 C C . ASP A 1 86 ? -5.580 5.758 -13.151 1.00 96.62 86 ASP A C 1
ATOM 634 O O . ASP A 1 86 ? -5.161 5.225 -12.108 1.00 96.62 86 ASP A O 1
ATOM 638 N N . PRO A 1 87 ? -5.110 5.370 -14.352 1.00 94.50 87 PRO A N 1
ATOM 639 C CA . PRO A 1 87 ? -4.128 4.302 -14.501 1.00 94.50 87 PRO A CA 1
ATOM 640 C C . PRO A 1 87 ? -2.782 4.625 -13.832 1.00 94.50 87 PRO A C 1
ATOM 642 O O . PRO A 1 87 ? -2.054 3.706 -13.449 1.00 94.50 87 PRO A O 1
ATOM 645 N N . ALA A 1 88 ? -2.432 5.905 -13.660 1.00 96.50 88 ALA A N 1
ATOM 646 C CA . ALA A 1 88 ? -1.180 6.292 -13.015 1.00 96.50 88 ALA A CA 1
ATOM 647 C C . ALA A 1 88 ? -1.211 5.956 -11.518 1.00 96.50 88 ALA A C 1
ATOM 649 O O . ALA A 1 88 ? -0.260 5.366 -10.994 1.00 96.50 88 ALA A O 1
ATOM 650 N N . THR A 1 89 ? -2.312 6.269 -10.833 1.00 95.69 89 THR A N 1
ATOM 651 C CA . THR A 1 89 ? -2.502 5.885 -9.427 1.00 95.69 89 THR A CA 1
ATOM 652 C C . THR A 1 89 ? -2.591 4.371 -9.265 1.00 95.69 89 THR A C 1
ATOM 654 O O . THR A 1 89 ? -1.948 3.827 -8.365 1.00 95.69 89 THR A O 1
ATOM 657 N N . TYR A 1 90 ? -3.276 3.667 -10.171 1.00 93.56 90 TYR A N 1
ATOM 658 C CA . TYR A 1 90 ? -3.314 2.201 -10.172 1.00 93.56 90 TYR A CA 1
ATOM 659 C C . TYR A 1 90 ? -1.907 1.574 -10.202 1.00 93.56 90 TYR A C 1
ATOM 661 O O . TYR A 1 90 ? -1.566 0.744 -9.354 1.00 93.56 90 TYR A O 1
ATOM 669 N N . LEU A 1 91 ? -1.045 2.017 -11.125 1.00 91.19 91 LEU A N 1
ATOM 670 C CA . LEU A 1 91 ? 0.333 1.524 -11.231 1.00 91.19 91 LEU A CA 1
ATOM 671 C C . LEU A 1 91 ? 1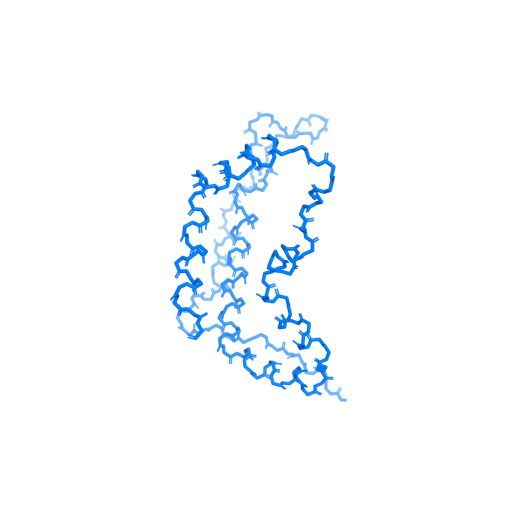.188 1.885 -10.009 1.00 91.19 91 LEU A C 1
ATOM 673 O O . LEU A 1 91 ? 2.033 1.090 -9.594 1.00 91.19 91 LEU A O 1
ATOM 677 N N . ARG A 1 92 ? 0.958 3.048 -9.388 1.00 92.00 92 ARG A N 1
ATOM 678 C CA . ARG A 1 92 ? 1.641 3.437 -8.142 1.00 92.00 92 ARG A CA 1
ATOM 679 C C . ARG A 1 92 ? 1.262 2.537 -6.970 1.00 92.00 92 ARG A C 1
ATOM 681 O O . ARG A 1 92 ? 2.142 2.186 -6.187 1.00 92.00 92 ARG A O 1
ATOM 688 N N . ILE A 1 93 ? -0.010 2.150 -6.853 1.00 91.19 93 ILE A N 1
ATOM 689 C CA . ILE A 1 93 ? -0.458 1.191 -5.834 1.00 91.19 93 ILE A CA 1
ATOM 690 C C . ILE A 1 93 ? 0.250 -0.147 -6.047 1.00 91.19 93 ILE A C 1
ATOM 692 O O . ILE A 1 93 ? 0.853 -0.660 -5.106 1.00 91.19 93 ILE A O 1
ATOM 696 N N . ILE A 1 94 ? 0.278 -0.663 -7.281 1.00 88.00 94 ILE A N 1
ATOM 697 C CA . ILE A 1 94 ? 1.000 -1.904 -7.609 1.00 88.00 94 ILE A CA 1
ATOM 698 C C . ILE A 1 94 ? 2.482 -1.792 -7.231 1.00 88.00 94 ILE A C 1
ATOM 700 O O . ILE A 1 94 ? 3.019 -2.679 -6.570 1.00 88.00 94 ILE A O 1
ATOM 704 N N . ALA A 1 95 ? 3.136 -0.685 -7.585 1.00 85.38 95 ALA A N 1
ATOM 705 C CA . ALA A 1 95 ? 4.533 -0.446 -7.233 1.00 85.38 95 ALA A CA 1
ATOM 706 C C . ALA A 1 95 ? 4.762 -0.387 -5.711 1.00 85.38 95 ALA A C 1
ATOM 708 O O . ALA A 1 95 ? 5.825 -0.783 -5.242 1.00 85.38 95 ALA A O 1
ATOM 709 N N . SER A 1 96 ? 3.775 0.069 -4.931 1.00 88.25 96 SER A N 1
ATOM 710 C CA . SER A 1 96 ? 3.863 0.141 -3.465 1.00 88.25 96 SER A CA 1
ATOM 711 C C . SER A 1 96 ? 3.755 -1.216 -2.761 1.00 88.25 96 SER A C 1
ATOM 713 O O . SER A 1 96 ? 4.252 -1.351 -1.643 1.00 88.25 96 SER A O 1
ATOM 715 N N . LEU A 1 97 ? 3.154 -2.221 -3.412 1.00 85.12 97 LEU A N 1
ATOM 716 C CA . LEU A 1 97 ? 3.089 -3.595 -2.897 1.00 85.12 97 LEU A CA 1
ATOM 717 C C . LEU A 1 97 ? 4.448 -4.298 -2.965 1.00 85.12 97 LEU A C 1
ATOM 719 O O . LEU A 1 97 ? 4.690 -5.253 -2.229 1.00 85.12 97 LEU A O 1
ATOM 723 N N . ILE A 1 98 ? 5.342 -3.828 -3.838 1.00 78.94 98 ILE A N 1
ATOM 724 C CA . ILE A 1 98 ? 6.703 -4.341 -3.938 1.00 78.94 98 ILE A CA 1
ATOM 725 C C . ILE A 1 98 ? 7.502 -3.757 -2.766 1.00 78.94 98 ILE A C 1
ATOM 727 O O . ILE A 1 98 ? 7.633 -2.533 -2.669 1.00 78.94 98 ILE A O 1
ATOM 731 N N . PRO A 1 99 ? 8.065 -4.594 -1.872 1.00 76.12 99 PRO A N 1
ATOM 732 C CA . PRO A 1 99 ? 8.878 -4.110 -0.766 1.00 76.12 99 PRO A CA 1
ATOM 733 C C . PRO A 1 99 ? 9.987 -3.192 -1.283 1.00 76.12 99 PRO A C 1
ATOM 735 O O . PRO A 1 99 ? 10.843 -3.616 -2.062 1.00 76.12 99 PRO A O 1
ATOM 738 N N . ARG A 1 100 ? 9.989 -1.929 -0.838 1.00 65.19 100 ARG A N 1
ATOM 739 C CA . ARG A 1 100 ? 10.982 -0.923 -1.262 1.00 65.19 100 ARG A CA 1
ATOM 740 C C . ARG A 1 100 ? 12.420 -1.371 -0.995 1.00 65.19 100 ARG A C 1
ATOM 742 O O . ARG A 1 100 ? 13.318 -1.009 -1.746 1.00 65.19 100 ARG A O 1
ATOM 749 N N . ASP A 1 101 ? 12.629 -2.230 -0.003 1.00 60.72 101 ASP A N 1
ATOM 750 C CA . ASP A 1 101 ? 13.937 -2.808 0.310 1.00 60.72 101 ASP A CA 1
ATOM 751 C C . ASP A 1 101 ? 14.496 -3.680 -0.825 1.00 60.72 101 ASP A C 1
ATOM 753 O O . ASP A 1 101 ? 15.712 -3.759 -0.986 1.00 60.72 101 ASP A O 1
ATOM 757 N N . LEU A 1 102 ? 13.646 -4.309 -1.649 1.00 60.38 102 LEU A N 1
ATOM 758 C CA . LEU A 1 102 ? 14.098 -5.043 -2.841 1.00 60.38 102 LEU A CA 1
ATOM 759 C C . LEU A 1 102 ? 14.627 -4.098 -3.925 1.00 60.38 102 LEU A C 1
ATOM 761 O O . LEU A 1 102 ? 15.520 -4.470 -4.683 1.00 60.38 102 LEU A O 1
ATOM 765 N N . ILE A 1 103 ? 14.100 -2.875 -3.974 1.00 58.47 103 ILE A N 1
ATOM 766 C CA . ILE A 1 103 ? 14.521 -1.833 -4.912 1.00 58.47 103 ILE A CA 1
ATOM 767 C C . ILE A 1 103 ? 15.831 -1.200 -4.415 1.00 58.47 103 ILE A C 1
ATOM 769 O O . ILE A 1 103 ? 16.792 -1.096 -5.172 1.00 58.47 103 ILE A O 1
ATOM 773 N N . LEU A 1 104 ? 15.914 -0.876 -3.120 1.00 58.53 104 LEU A N 1
ATOM 774 C CA . LEU A 1 104 ? 17.064 -0.192 -2.512 1.00 58.53 104 LEU A CA 1
ATOM 775 C C . LEU A 1 104 ? 18.308 -1.080 -2.348 1.00 58.53 104 LEU A C 1
ATOM 777 O O . LEU A 1 104 ? 19.429 -0.592 -2.488 1.00 58.53 104 LEU A O 1
ATOM 781 N N . LYS A 1 105 ? 18.149 -2.392 -2.117 1.00 55.38 105 LYS A N 1
ATOM 782 C CA . LYS A 1 105 ? 19.287 -3.336 -2.061 1.00 55.38 105 LYS A CA 1
ATOM 783 C C . LYS A 1 105 ? 20.075 -3.409 -3.369 1.00 55.38 105 LYS A C 1
ATOM 785 O O . LYS A 1 105 ? 21.221 -3.842 -3.361 1.00 55.38 105 LYS A O 1
ATOM 790 N N . ARG A 1 106 ? 19.481 -2.993 -4.491 1.00 54.06 106 ARG A N 1
ATOM 791 C CA . ARG A 1 106 ? 20.171 -2.959 -5.783 1.00 54.06 106 ARG A CA 1
ATOM 792 C C . ARG A 1 106 ? 21.128 -1.770 -5.908 1.00 54.06 106 ARG A C 1
ATOM 794 O O . ARG A 1 106 ? 22.098 -1.874 -6.654 1.00 54.06 106 ARG A O 1
ATOM 801 N N . GLU A 1 107 ? 20.875 -0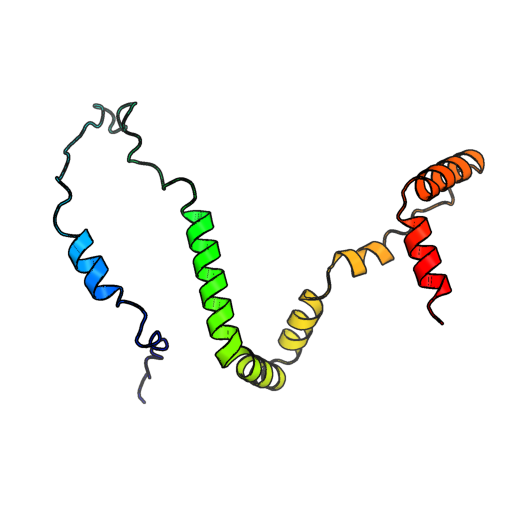.687 -5.175 1.00 53.66 107 GLU A N 1
ATOM 802 C CA . GLU A 1 107 ? 21.664 0.552 -5.233 1.00 53.66 107 GLU A CA 1
ATOM 803 C C . GLU A 1 107 ? 22.764 0.626 -4.168 1.00 53.66 107 GLU A C 1
ATOM 805 O O . GLU A 1 107 ? 23.737 1.351 -4.338 1.00 53.66 107 GLU A O 1
ATOM 810 N N . GLN A 1 108 ? 22.681 -0.182 -3.110 1.00 57.72 108 GLN A N 1
ATOM 811 C CA . GLN A 1 108 ? 23.754 -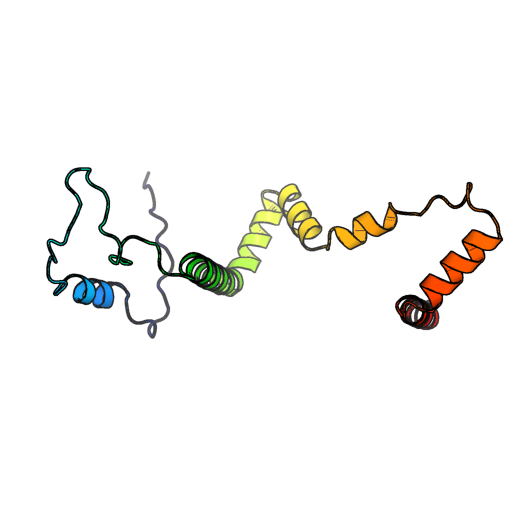0.324 -2.122 1.00 57.72 108 GLN A CA 1
ATOM 812 C C . GLN A 1 108 ? 24.746 -1.407 -2.558 1.00 57.72 108 GLN A C 1
ATOM 814 O O . GLN A 1 108 ? 24.875 -2.450 -1.918 1.00 57.72 108 GLN A O 1
ATOM 819 N N . ARG A 1 109 ? 25.443 -1.188 -3.677 1.00 60.12 109 ARG A N 1
ATOM 820 C CA . ARG A 1 109 ? 26.693 -1.919 -3.918 1.00 60.12 109 ARG A CA 1
ATOM 821 C C . ARG A 1 109 ? 27.769 -1.278 -3.042 1.00 60.12 109 ARG A C 1
ATOM 823 O O . ARG A 1 109 ? 27.981 -0.077 -3.187 1.00 60.12 109 ARG A O 1
ATOM 830 N N . PRO A 1 110 ? 28.428 -2.026 -2.142 1.00 69.50 110 PRO A N 1
ATOM 831 C CA . PRO A 1 110 ? 29.566 -1.489 -1.413 1.00 69.50 110 PRO A CA 1
ATOM 832 C C . PRO A 1 110 ? 30.649 -1.084 -2.414 1.00 69.50 110 PRO A C 1
ATOM 834 O O . PRO A 1 110 ? 30.903 -1.812 -3.377 1.00 69.50 110 PRO A O 1
ATOM 837 N N . ASP A 1 111 ? 31.259 0.078 -2.209 1.00 77.88 111 ASP A N 1
ATOM 838 C CA . ASP A 1 111 ? 32.473 0.429 -2.931 1.00 77.88 111 ASP A CA 1
ATOM 839 C C . ASP A 1 111 ? 33.632 -0.376 -2.334 1.00 77.88 111 ASP A C 1
ATOM 841 O O . ASP A 1 111 ? 33.924 -0.280 -1.143 1.00 77.88 111 ASP A O 1
ATOM 845 N N . TYR A 1 112 ? 34.242 -1.225 -3.156 1.00 80.00 112 TYR A N 1
ATOM 846 C CA . TYR A 1 112 ? 35.346 -2.099 -2.758 1.00 80.00 112 TYR A CA 1
ATOM 847 C C . TYR A 1 112 ? 36.711 -1.546 -3.185 1.00 80.00 112 TYR A C 1
ATOM 849 O O . TYR A 1 112 ? 37.725 -2.189 -2.929 1.00 80.00 112 TYR A O 1
ATOM 857 N N . SER A 1 113 ? 36.749 -0.398 -3.872 1.00 81.88 113 SER A N 1
ATOM 858 C CA . SER A 1 113 ? 37.973 0.131 -4.485 1.00 81.88 113 SER A CA 1
ATOM 859 C C . SER A 1 113 ? 39.021 0.594 -3.469 1.00 81.88 113 SER A C 1
ATOM 861 O O . SER A 1 113 ? 40.214 0.536 -3.762 1.00 81.88 113 SER A O 1
ATOM 863 N N . GLU A 1 114 ? 38.591 0.991 -2.271 1.00 83.25 114 GLU A N 1
ATOM 864 C CA . GLU A 1 114 ? 39.463 1.468 -1.190 1.00 83.25 114 GLU A CA 1
ATOM 865 C C . GLU A 1 114 ? 39.871 0.368 -0.194 1.00 83.25 114 GLU A C 1
ATOM 867 O O . GLU A 1 114 ? 40.647 0.629 0.724 1.00 83.25 114 GLU A O 1
ATOM 872 N N . LEU A 1 115 ? 39.375 -0.865 -0.360 1.00 86.00 115 LEU A N 1
ATOM 873 C CA . LEU A 1 115 ? 39.668 -1.967 0.557 1.00 86.00 115 LEU A CA 1
ATOM 874 C C . LEU A 1 115 ? 40.936 -2.718 0.150 1.00 86.00 115 LEU A C 1
ATOM 876 O O . LEU A 1 115 ? 41.125 -3.096 -1.009 1.00 86.00 115 LEU A O 1
ATOM 880 N N . SER A 1 116 ? 41.786 -3.008 1.132 1.00 87.00 116 SER A N 1
ATOM 881 C CA . SER A 1 116 ? 42.912 -3.920 0.953 1.00 87.00 116 SER A CA 1
ATOM 882 C C . SER A 1 116 ? 42.439 -5.371 0.794 1.00 87.00 116 SER A C 1
ATOM 884 O O . SER A 1 116 ? 41.349 -5.756 1.223 1.00 87.00 116 SER A O 1
ATOM 886 N N . ILE A 1 117 ? 43.291 -6.219 0.212 1.00 85.50 117 ILE A N 1
ATOM 887 C CA . ILE A 1 117 ? 42.991 -7.645 -0.007 1.00 85.50 117 ILE A CA 1
ATOM 888 C C . ILE A 1 117 ? 42.655 -8.357 1.315 1.00 85.50 117 ILE A C 1
ATOM 890 O O . ILE A 1 117 ? 41.710 -9.139 1.359 1.00 85.50 117 ILE A O 1
ATOM 894 N N . SER A 1 118 ? 43.356 -8.039 2.405 1.00 87.94 118 SER A N 1
ATOM 895 C CA . SER A 1 118 ? 43.080 -8.595 3.738 1.00 87.94 118 SER A CA 1
ATOM 896 C C . SER A 1 118 ? 41.707 -8.197 4.287 1.00 87.94 118 SER A C 1
ATOM 898 O O . SER A 1 118 ? 41.023 -9.013 4.899 1.00 87.94 118 SER A O 1
ATOM 900 N N . GLU A 1 119 ? 41.271 -6.960 4.049 1.00 85.50 119 GLU A N 1
ATOM 901 C CA . GLU A 1 119 ? 39.951 -6.485 4.487 1.00 85.50 119 GLU A CA 1
ATOM 902 C C . GLU A 1 119 ? 38.830 -7.106 3.644 1.00 85.50 119 GLU A C 1
ATOM 904 O O . GLU A 1 119 ? 37.764 -7.441 4.165 1.00 85.50 119 GLU A O 1
ATOM 909 N N . LEU A 1 120 ? 39.085 -7.334 2.350 1.00 86.38 120 LEU A N 1
ATOM 910 C CA . LEU A 1 120 ? 38.181 -8.080 1.475 1.00 86.38 120 LEU A CA 1
ATOM 911 C C . LEU A 1 120 ? 38.027 -9.538 1.925 1.00 86.38 120 LEU A C 1
ATOM 913 O O . LEU A 1 120 ? 36.912 -10.061 1.918 1.00 86.38 120 LEU A O 1
ATOM 917 N N . GLU A 1 121 ? 39.113 -10.190 2.342 1.00 87.81 121 GLU A N 1
ATOM 918 C CA . GLU A 1 121 ? 39.075 -11.551 2.889 1.00 87.81 121 GLU A CA 1
ATOM 919 C C . GLU A 1 121 ? 38.248 -11.627 4.174 1.00 87.81 121 GLU A C 1
ATOM 921 O O . GLU A 1 121 ? 37.428 -12.538 4.330 1.00 87.81 121 GLU A O 1
ATOM 926 N N . GLU A 1 122 ? 38.405 -10.651 5.069 1.00 87.31 122 GLU A N 1
ATOM 927 C CA . GLU A 1 122 ? 37.627 -10.575 6.303 1.00 87.31 122 GLU A CA 1
ATOM 928 C C . GLU A 1 122 ? 36.133 -10.351 6.021 1.00 87.31 122 GLU A C 1
ATOM 930 O O . GLU A 1 122 ? 35.279 -11.047 6.579 1.00 87.31 122 GLU A O 1
ATOM 935 N N . LEU A 1 123 ? 35.803 -9.430 5.111 1.00 85.31 123 LEU A N 1
ATOM 936 C CA . LEU A 1 123 ? 34.426 -9.166 4.687 1.00 85.31 123 LEU A CA 1
ATOM 937 C C . LEU A 1 123 ? 33.785 -10.420 4.080 1.00 85.31 123 LEU A C 1
ATOM 939 O O . LEU A 1 123 ? 32.663 -10.788 4.433 1.00 85.31 123 LEU A O 1
ATOM 943 N N . LEU A 1 124 ? 34.517 -11.124 3.218 1.00 83.81 124 LEU A N 1
ATOM 944 C CA . LEU A 1 124 ? 34.063 -12.365 2.599 1.00 83.81 124 LEU A CA 1
ATOM 945 C C . LEU A 1 124 ? 33.880 -13.490 3.630 1.00 83.81 124 LEU A C 1
ATOM 947 O O . LEU A 1 124 ? 32.953 -14.294 3.518 1.00 83.81 124 LEU A O 1
ATOM 951 N N . GLY A 1 125 ? 34.739 -13.546 4.650 1.00 84.19 125 GLY A N 1
ATOM 952 C CA . GLY A 1 125 ? 34.596 -14.450 5.790 1.00 84.19 125 GLY A CA 1
ATOM 953 C C . GLY A 1 125 ? 33.322 -14.178 6.593 1.00 84.19 125 GLY A C 1
ATOM 954 O O . GLY A 1 125 ? 32.574 -15.114 6.888 1.00 84.19 125 GLY A O 1
ATOM 955 N N . ARG A 1 126 ? 33.028 -12.901 6.876 1.00 80.62 126 ARG A N 1
ATOM 956 C CA . ARG A 1 126 ? 31.803 -12.465 7.573 1.00 80.62 126 ARG A CA 1
ATOM 957 C C . ARG A 1 126 ? 30.540 -12.831 6.791 1.00 80.62 126 ARG A C 1
ATOM 959 O O . ARG A 1 126 ? 29.616 -13.397 7.371 1.00 80.62 126 ARG A O 1
ATOM 966 N N . GLU A 1 127 ? 30.513 -12.589 5.482 1.00 79.75 127 GLU A N 1
ATOM 967 C CA . GLU A 1 127 ? 29.359 -12.926 4.632 1.00 79.75 127 GLU A CA 1
ATOM 968 C C . GLU A 1 127 ? 29.149 -14.435 4.461 1.00 79.75 127 GLU A C 1
ATOM 970 O O . GLU A 1 127 ? 28.017 -14.894 4.360 1.00 79.75 127 GLU A O 1
ATOM 975 N N . ARG A 1 128 ? 30.214 -15.245 4.480 1.00 75.31 128 ARG A N 1
ATOM 976 C CA . ARG A 1 128 ? 30.085 -16.714 4.468 1.00 75.31 128 ARG A CA 1
ATOM 977 C C . ARG A 1 128 ? 29.558 -17.272 5.791 1.00 75.31 128 ARG A C 1
ATOM 979 O O . ARG A 1 128 ? 28.865 -18.288 5.779 1.00 75.31 128 ARG A O 1
ATOM 986 N N . ALA A 1 129 ? 29.891 -16.632 6.914 1.00 76.75 129 ALA A N 1
ATOM 987 C CA . ALA A 1 129 ? 29.394 -17.001 8.240 1.00 76.75 129 ALA A CA 1
ATOM 988 C C . ALA A 1 129 ? 27.930 -16.573 8.450 1.00 76.75 129 ALA A C 1
ATOM 990 O O . ALA A 1 129 ? 27.159 -17.280 9.103 1.00 76.75 129 ALA A O 1
ATOM 991 N N . ASN A 1 130 ? 27.522 -15.452 7.851 1.00 71.88 130 ASN A N 1
ATOM 992 C CA . ASN A 1 130 ? 26.122 -15.064 7.743 1.00 71.88 130 ASN A CA 1
ATOM 993 C C . ASN A 1 130 ? 25.430 -16.018 6.751 1.00 71.88 130 ASN A C 1
ATOM 995 O O . ASN A 1 130 ? 25.617 -15.939 5.544 1.00 71.88 130 ASN A O 1
ATOM 999 N N . GLY A 1 131 ? 24.614 -16.957 7.235 1.00 65.31 131 GLY A N 1
ATOM 1000 C CA . GLY A 1 131 ? 23.957 -17.998 6.418 1.00 65.31 131 GLY A CA 1
ATOM 1001 C C . GLY A 1 131 ? 22.992 -17.515 5.312 1.00 65.31 131 GLY A C 1
ATOM 1002 O O . GLY A 1 131 ? 22.202 -18.309 4.801 1.00 65.31 131 GLY A O 1
ATOM 1003 N N . SER A 1 132 ? 23.009 -16.230 4.950 1.00 62.81 132 SER A N 1
ATOM 1004 C CA . SER A 1 132 ? 22.367 -15.636 3.773 1.00 62.81 132 SER A CA 1
ATOM 1005 C C . SER A 1 132 ? 23.042 -16.064 2.463 1.00 62.81 132 SER A C 1
ATOM 1007 O O . SER A 1 132 ? 22.340 -16.315 1.481 1.00 62.81 132 SER A O 1
ATOM 1009 N N . PHE A 1 133 ? 24.374 -16.207 2.441 1.00 64.25 133 PHE A N 1
ATOM 1010 C CA . PHE A 1 133 ? 25.135 -16.522 1.223 1.00 64.25 133 PHE A CA 1
ATOM 1011 C C . PHE A 1 133 ? 24.851 -17.934 0.688 1.00 64.25 133 PHE A C 1
ATOM 1013 O O . PHE A 1 133 ? 24.679 -18.135 -0.516 1.00 64.25 133 PHE A O 1
ATOM 1020 N N . SER A 1 134 ? 24.717 -18.919 1.579 1.00 63.47 134 SER A N 1
ATOM 1021 C CA . SER A 1 134 ? 24.401 -20.305 1.207 1.00 63.47 134 SER A CA 1
ATOM 1022 C C . SER A 1 134 ? 23.014 -20.439 0.573 1.00 63.47 134 SER A C 1
ATOM 1024 O O . SER A 1 134 ? 22.855 -21.180 -0.396 1.00 63.47 134 SER A O 1
ATOM 1026 N N . ARG A 1 135 ? 22.025 -19.670 1.049 1.00 61.59 135 ARG A N 1
ATOM 1027 C CA . ARG A 1 135 ? 20.677 -19.625 0.457 1.00 61.59 135 ARG A CA 1
ATOM 1028 C C . ARG A 1 135 ? 20.680 -18.970 -0.923 1.00 61.59 135 ARG A C 1
ATOM 1030 O O . ARG A 1 135 ? 20.026 -19.479 -1.828 1.00 61.59 135 ARG A O 1
ATOM 1037 N N . ALA A 1 136 ? 21.451 -17.897 -1.103 1.00 67.06 136 ALA A N 1
ATOM 1038 C CA . ALA A 1 136 ? 21.602 -17.235 -2.398 1.00 67.06 136 ALA A CA 1
ATOM 1039 C C . ALA A 1 136 ? 22.276 -18.150 -3.441 1.00 67.06 136 ALA A C 1
ATOM 1041 O O . ALA A 1 136 ? 21.812 -18.234 -4.577 1.00 67.06 136 ALA A O 1
ATOM 1042 N N . LEU A 1 137 ? 23.313 -18.904 -3.049 1.00 64.00 137 LEU A N 1
ATOM 1043 C CA . LEU A 1 137 ? 23.952 -19.902 -3.918 1.00 64.00 137 LEU A CA 1
ATOM 1044 C C . LEU A 1 137 ? 23.040 -21.094 -4.228 1.00 64.00 137 LEU A C 1
ATOM 1046 O O . LEU A 1 137 ? 23.041 -21.591 -5.353 1.00 64.00 137 LEU A O 1
ATOM 1050 N N . GLN A 1 138 ? 22.237 -21.540 -3.260 1.00 67.88 138 GLN A N 1
ATOM 1051 C CA . GLN A 1 138 ? 21.239 -22.586 -3.484 1.00 67.88 138 GLN A CA 1
ATOM 1052 C C . GLN A 1 138 ? 20.172 -22.128 -4.488 1.00 67.88 138 GLN A C 1
ATOM 1054 O O . GLN A 1 138 ? 19.797 -22.891 -5.373 1.00 67.88 138 GLN A O 1
ATOM 1059 N N . GLN A 1 139 ? 19.741 -20.869 -4.402 1.00 62.66 139 GLN A N 1
ATOM 1060 C CA . GLN A 1 139 ? 18.785 -20.270 -5.331 1.00 62.66 139 GLN A CA 1
ATOM 1061 C C . GLN A 1 139 ? 19.373 -20.098 -6.743 1.00 62.66 139 GLN A C 1
ATOM 1063 O O . GLN A 1 139 ? 18.696 -20.409 -7.717 1.00 62.66 139 GLN A O 1
ATOM 1068 N N . ALA A 1 140 ? 20.646 -19.703 -6.864 1.00 66.50 140 ALA A N 1
ATOM 1069 C CA . ALA A 1 140 ? 21.344 -19.607 -8.151 1.00 66.50 140 ALA A CA 1
ATOM 1070 C C . ALA A 1 140 ? 21.602 -20.980 -8.803 1.00 66.50 140 ALA A C 1
ATOM 1072 O O . ALA A 1 140 ? 21.571 -21.103 -10.023 1.00 66.50 140 ALA A O 1
ATOM 1073 N N . ARG A 1 141 ? 21.806 -22.037 -8.004 1.00 66.75 141 ARG A N 1
ATOM 1074 C CA . ARG A 1 141 ? 21.975 -23.413 -8.507 1.00 66.75 141 ARG A CA 1
ATOM 1075 C C . ARG A 1 141 ? 20.673 -24.027 -9.037 1.00 66.75 141 ARG A C 1
ATOM 1077 O O . ARG A 1 141 ? 20.726 -25.000 -9.781 1.00 66.75 141 ARG A O 1
ATOM 1084 N N . HIS A 1 142 ? 19.524 -23.478 -8.645 1.00 63.12 142 HIS A N 1
ATOM 1085 C CA . HIS A 1 142 ? 18.193 -23.937 -9.051 1.00 63.12 142 HIS A CA 1
ATOM 1086 C C . HIS A 1 142 ? 17.507 -23.022 -10.084 1.00 63.12 142 HIS A C 1
ATOM 1088 O O . HIS A 1 142 ? 16.336 -23.245 -10.379 1.00 63.12 142 HIS A O 1
ATOM 1094 N N . GLY A 1 143 ? 18.200 -22.020 -10.640 1.00 57.84 143 GLY A N 1
ATOM 1095 C CA . GLY A 1 143 ? 17.598 -21.063 -11.572 1.00 57.84 143 GLY A CA 1
ATOM 1096 C C . GLY A 1 143 ? 18.546 -20.554 -12.654 1.00 57.84 143 GLY A C 1
ATOM 1097 O O . GLY A 1 143 ? 19.124 -19.479 -12.502 1.00 57.84 143 GLY A O 1
ATOM 1098 N N . TYR A 1 144 ? 18.646 -21.325 -13.739 1.00 48.44 144 TYR A N 1
ATOM 1099 C CA . TYR A 1 144 ? 18.399 -20.906 -15.126 1.00 48.44 144 TYR A CA 1
ATOM 1100 C C . TYR A 1 144 ? 17.711 -22.067 -15.846 1.00 48.44 144 TYR A C 1
ATOM 1102 O O . TYR A 1 144 ? 18.099 -23.225 -15.564 1.00 48.44 144 TYR A O 1
#

Secondary structure (DSSP, 8-state):
------PPPPPPTTS--HHHHHHTTSS--------B-TTSPBPTT-GGGSPPTTHHHHHHHHHHHHHHHHHHHHHHHHHHHHHHH-HHHHHHHHHHHS-HHHHHTTT-PPP-TT--HHHHHHHHHHHHHSTHHHHHHHHHHT--